Protein AF-A0A924ANS2-F1 (afdb_monomer_lite)

pLDDT: mean 83.86, std 16.08, range [45.47, 98.38]

Sequence (83 aa):
MLEQALAQRNPGRRPIPKQPKQPNQPTKPVKPRPAALTITHPNACGINIGSASHYCAVPPDRDDEPVREFPSFTADLNALADW

Foldseek 3Di:
DPDDDDDPPPPPDDDDPPPPDDPDDPDDPDDPDDDDDDDPDQFDWDWDDDQFWIWIAHPCVPDVCRIDIFTPDPVSVVVVVVD

Structure (mmCIF, N/CA/C/O backbone):
data_AF-A0A924ANS2-F1
#
_entry.id   AF-A0A924ANS2-F1
#
loop_
_atom_site.group_PDB
_atom_site.id
_atom_site.type_symbol
_atom_site.label_atom_id
_atom_site.label_alt_id
_atom_site.label_comp_id
_atom_site.label_asym_id
_atom_site.label_entity_id
_atom_site.label_seq_id
_atom_site.pdbx_PDB_ins_code
_atom_site.Cartn_x
_atom_site.Cartn_y
_atom_site.Cartn_z
_atom_site.occupancy
_atom_site.B_iso_or_equiv
_atom_site.auth_seq_id
_atom_site.auth_comp_id
_atom_site.auth_asym_id
_atom_site.auth_atom_id
_atom_site.pdbx_PDB_model_num
ATOM 1 N N . MET A 1 1 ? 45.067 -3.798 31.525 1.00 49.22 1 MET A N 1
ATOM 2 C CA . MET A 1 1 ? 44.717 -2.640 30.674 1.00 49.22 1 MET A CA 1
ATOM 3 C C . MET A 1 1 ? 43.354 -2.934 30.048 1.00 49.22 1 MET A C 1
ATOM 5 O O . MET A 1 1 ? 43.300 -3.392 28.920 1.00 49.22 1 MET A O 1
ATOM 9 N N . LEU A 1 2 ? 42.271 -2.844 30.830 1.00 45.47 2 LEU A N 1
ATOM 10 C CA . LEU A 1 2 ? 40.964 -3.400 30.438 1.00 45.47 2 LEU A CA 1
ATOM 11 C C . LEU A 1 2 ? 39.792 -2.617 31.057 1.00 45.47 2 LEU A C 1
ATOM 13 O O . LEU A 1 2 ? 38.894 -3.206 31.627 1.00 45.47 2 LEU A O 1
ATOM 17 N N . GLU A 1 3 ? 39.822 -1.286 30.976 1.00 51.91 3 GLU A N 1
ATOM 18 C CA . GLU A 1 3 ? 38.723 -0.424 31.448 1.00 51.91 3 GLU A CA 1
ATOM 19 C C . GLU A 1 3 ? 38.725 0.904 30.670 1.00 51.91 3 GLU A C 1
ATOM 21 O O . GLU A 1 3 ? 39.260 1.903 31.143 1.00 51.91 3 GLU A O 1
ATOM 26 N N . GLN A 1 4 ? 38.183 0.929 29.446 1.00 53.88 4 GLN A N 1
ATOM 27 C CA . GLN A 1 4 ? 37.833 2.189 28.761 1.00 53.88 4 GLN A CA 1
ATOM 28 C C . GLN A 1 4 ? 36.570 2.050 27.900 1.00 53.88 4 GLN A C 1
ATOM 30 O O . GLN A 1 4 ? 36.577 2.314 26.701 1.00 53.88 4 GLN A O 1
ATOM 35 N N . ALA A 1 5 ? 35.453 1.661 28.515 1.00 52.16 5 ALA A N 1
ATOM 36 C CA . ALA A 1 5 ? 34.151 1.755 27.858 1.00 52.16 5 ALA A CA 1
ATOM 37 C C . ALA A 1 5 ? 33.025 2.086 28.845 1.00 52.16 5 ALA A C 1
ATOM 39 O O . ALA A 1 5 ? 32.0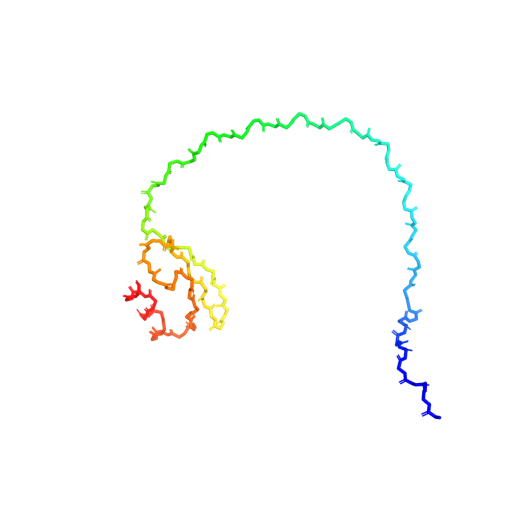72 1.329 28.983 1.00 52.16 5 ALA A O 1
ATOM 40 N N . LEU A 1 6 ? 33.096 3.243 29.511 1.00 53.66 6 LEU A N 1
ATOM 41 C CA . LEU A 1 6 ? 31.934 3.806 30.201 1.00 53.66 6 LEU A CA 1
ATOM 42 C C . LEU A 1 6 ? 31.767 5.301 29.909 1.00 53.66 6 LEU A C 1
ATOM 44 O O . LEU A 1 6 ? 32.388 6.166 30.514 1.00 53.66 6 LEU A O 1
ATOM 48 N N . ALA A 1 7 ? 30.828 5.546 28.995 1.00 49.88 7 ALA A N 1
ATOM 49 C CA . ALA A 1 7 ? 29.831 6.607 29.050 1.00 49.88 7 ALA A CA 1
ATOM 50 C C . ALA A 1 7 ? 30.326 8.063 29.087 1.00 49.88 7 ALA A C 1
ATOM 52 O O . ALA A 1 7 ? 30.603 8.649 30.133 1.00 49.88 7 ALA A O 1
ATOM 53 N N . GLN A 1 8 ? 30.205 8.703 27.924 1.00 54.03 8 GLN A N 1
ATOM 54 C CA . GLN A 1 8 ? 29.967 10.137 27.775 1.00 54.03 8 GLN A CA 1
ATOM 55 C C . GLN A 1 8 ? 28.727 10.549 28.599 1.00 54.03 8 GLN A C 1
ATOM 57 O O . GLN A 1 8 ? 27.600 10.591 28.105 1.00 54.03 8 GLN A O 1
ATOM 62 N N . ARG A 1 9 ? 28.902 10.835 29.895 1.00 58.50 9 ARG A N 1
ATOM 63 C CA . ARG A 1 9 ? 27.867 11.497 30.700 1.00 58.50 9 ARG A CA 1
ATOM 64 C C . ARG A 1 9 ? 27.806 12.950 30.244 1.00 58.50 9 ARG A C 1
ATOM 66 O O . ARG A 1 9 ? 28.745 13.705 30.461 1.00 58.50 9 ARG A O 1
ATOM 73 N N . ASN A 1 10 ? 26.703 13.325 29.599 1.00 59.69 10 ASN A N 1
ATOM 74 C CA . ASN A 1 10 ? 26.462 14.681 29.115 1.00 59.69 10 ASN A CA 1
ATOM 75 C C . ASN A 1 10 ? 26.412 15.669 30.310 1.00 59.69 10 ASN A C 1
ATOM 77 O O . ASN A 1 10 ? 25.472 15.590 31.112 1.00 59.69 10 ASN A O 1
ATOM 81 N N . PRO A 1 11 ? 27.398 16.578 30.460 1.00 58.56 11 PRO A N 1
ATOM 82 C CA . PRO A 1 11 ? 27.602 17.381 31.672 1.00 58.56 11 PRO A CA 1
ATOM 83 C C . PRO A 1 11 ? 26.520 18.450 31.924 1.00 58.56 11 PRO A C 1
ATOM 85 O O . PRO A 1 11 ? 26.534 19.096 32.966 1.00 58.56 11 PRO A O 1
ATOM 88 N N . GLY A 1 12 ? 25.554 18.623 31.013 1.00 61.75 12 GLY A N 1
ATOM 89 C CA . GLY A 1 12 ? 24.457 19.593 31.143 1.00 61.75 12 GLY A CA 1
ATOM 90 C C . GLY A 1 12 ? 23.128 19.042 31.678 1.00 61.75 12 GLY A C 1
ATOM 91 O O . GLY A 1 12 ? 22.159 19.796 31.801 1.00 61.75 12 GLY A O 1
ATOM 92 N N . ARG A 1 13 ? 23.018 17.738 31.974 1.00 61.22 13 ARG A N 1
ATOM 93 C CA . ARG A 1 13 ? 21.730 17.140 32.366 1.00 61.22 13 ARG A CA 1
ATOM 94 C C . ARG A 1 13 ? 21.411 17.450 33.833 1.00 61.22 13 ARG A C 1
ATOM 96 O O . ARG A 1 13 ? 21.798 16.708 34.733 1.00 61.22 13 ARG A O 1
ATOM 103 N N . ARG A 1 14 ? 20.688 18.549 34.082 1.00 67.94 14 ARG A N 1
ATOM 104 C CA . ARG A 1 14 ? 20.118 18.831 35.410 1.00 67.94 14 ARG A CA 1
ATOM 105 C C . ARG A 1 14 ? 19.191 17.678 35.833 1.00 67.94 14 ARG A C 1
ATOM 107 O O . ARG A 1 14 ? 18.415 17.206 34.997 1.00 67.94 14 ARG A O 1
ATOM 114 N N . PRO A 1 15 ? 19.244 17.219 37.097 1.00 68.56 15 PRO A N 1
ATOM 115 C CA . PRO A 1 15 ? 18.299 16.233 37.607 1.00 68.56 15 PRO A CA 1
ATOM 116 C C . PRO A 1 15 ? 16.869 16.749 37.444 1.00 68.56 15 PRO A C 1
ATOM 118 O O . PRO A 1 15 ? 16.568 17.870 37.852 1.00 68.56 15 PRO A O 1
ATOM 121 N N . ILE A 1 16 ? 15.993 15.941 36.844 1.00 74.50 16 ILE A N 1
ATOM 122 C CA . ILE A 1 16 ? 14.567 16.262 36.756 1.00 74.50 16 ILE A CA 1
ATOM 123 C C . ILE A 1 16 ? 14.014 16.214 38.189 1.00 74.50 16 ILE A C 1
ATOM 125 O O . ILE A 1 16 ? 14.133 15.166 38.834 1.00 74.50 16 ILE A O 1
ATOM 129 N N . PRO A 1 17 ? 13.425 17.306 38.712 1.00 74.88 17 PRO A N 1
ATOM 130 C CA . PRO A 1 17 ? 12.748 17.267 39.998 1.00 74.88 17 PRO A CA 1
ATOM 131 C C . PRO A 1 17 ? 11.653 16.200 39.948 1.00 74.88 17 PRO A C 1
ATOM 133 O O . PRO A 1 17 ? 10.800 16.222 39.058 1.00 74.88 17 PRO A O 1
ATOM 136 N N . LYS A 1 18 ? 11.679 15.248 40.887 1.00 68.31 18 LYS A N 1
ATOM 137 C CA . LYS A 1 18 ? 10.595 14.271 41.030 1.00 68.31 18 LYS A CA 1
ATOM 138 C C . LYS A 1 18 ? 9.338 15.048 41.406 1.00 68.31 18 LYS A C 1
ATOM 140 O O . LYS A 1 18 ? 9.243 15.550 42.523 1.00 68.31 18 LYS A O 1
ATOM 145 N N . GLN A 1 19 ? 8.407 15.187 40.467 1.00 70.31 19 GLN A N 1
ATOM 146 C CA . GLN A 1 19 ? 7.123 15.809 40.763 1.00 70.31 19 GLN A CA 1
ATOM 147 C C . GLN A 1 19 ? 6.411 14.993 41.856 1.00 70.31 19 GLN A C 1
ATOM 149 O O . GLN A 1 19 ? 6.463 13.756 41.817 1.00 70.31 19 GLN A O 1
ATOM 154 N N . PRO A 1 20 ? 5.768 15.647 42.840 1.00 72.38 20 PRO A N 1
ATOM 155 C CA . PRO A 1 20 ? 4.933 14.949 43.802 1.00 72.38 20 PRO A CA 1
ATOM 156 C C . PRO A 1 20 ? 3.854 14.170 43.048 1.00 72.38 20 PRO A C 1
ATOM 158 O O . PRO A 1 20 ? 3.232 14.686 42.117 1.00 72.38 20 PRO A O 1
ATOM 161 N N . LYS A 1 21 ? 3.669 12.901 43.429 1.00 65.88 21 LYS A N 1
ATOM 162 C CA . LYS A 1 21 ? 2.625 12.045 42.861 1.00 65.88 21 LYS A CA 1
ATOM 163 C C . LYS A 1 21 ? 1.291 12.760 43.058 1.00 65.88 21 LYS A C 1
ATOM 165 O O . LYS A 1 21 ? 0.910 13.028 44.196 1.00 65.88 21 LYS A O 1
ATOM 170 N N . GLN A 1 22 ? 0.619 13.102 41.961 1.00 70.06 22 GLN A N 1
ATOM 171 C CA . GLN A 1 22 ? -0.719 13.675 42.043 1.00 70.06 22 GLN A CA 1
ATOM 172 C C . GLN A 1 22 ? -1.635 12.688 42.789 1.00 70.06 22 GLN A C 1
ATOM 174 O O . GLN A 1 22 ? -1.464 11.474 42.622 1.00 70.06 22 GLN A O 1
ATOM 179 N N . PRO A 1 23 ? -2.580 13.172 43.617 1.00 72.12 23 PRO A N 1
ATOM 180 C CA . PRO A 1 23 ? -3.581 12.309 44.231 1.00 72.12 23 PRO A CA 1
ATOM 181 C C . PRO A 1 23 ? -4.293 11.512 43.135 1.00 72.12 23 PRO A C 1
ATOM 183 O O . PRO A 1 23 ? -4.554 12.062 42.063 1.00 72.12 23 PRO A O 1
ATOM 186 N N . ASN A 1 24 ? -4.602 10.237 43.394 1.00 69.88 24 ASN A N 1
ATOM 187 C CA . ASN A 1 24 ? -5.382 9.415 42.470 1.00 69.88 24 ASN A CA 1
ATOM 188 C C . ASN A 1 24 ? -6.677 10.157 42.118 1.00 69.88 24 ASN A C 1
ATOM 190 O O . ASN A 1 24 ? -7.585 10.253 42.944 1.00 69.88 24 ASN A O 1
ATOM 194 N N . GLN A 1 25 ? -6.754 10.700 40.903 1.00 72.19 25 GLN A N 1
ATOM 195 C CA . GLN A 1 25 ? -8.010 11.233 40.405 1.00 72.19 25 GLN A CA 1
ATOM 196 C C . GLN A 1 25 ? -8.981 10.067 40.193 1.00 72.19 25 GLN A C 1
ATOM 198 O O . GLN A 1 25 ? -8.551 9.006 39.724 1.00 72.19 25 GLN A O 1
ATOM 203 N N . PRO A 1 26 ? -10.277 10.241 40.508 1.00 71.69 26 PRO A N 1
ATOM 204 C CA . PRO A 1 26 ? -11.284 9.259 40.144 1.00 71.69 26 PRO A CA 1
ATOM 205 C C . PRO A 1 26 ? -11.206 9.022 38.635 1.00 71.69 26 PRO A C 1
ATOM 207 O O . PRO A 1 26 ? -11.259 9.961 37.833 1.00 71.69 26 PRO A O 1
ATOM 210 N N . THR A 1 27 ? -11.014 7.763 38.248 1.00 73.38 27 THR A N 1
ATOM 211 C CA . THR A 1 27 ? -10.962 7.371 36.844 1.00 73.38 27 THR A CA 1
ATOM 212 C C . THR A 1 27 ? -12.297 7.735 36.207 1.00 73.38 27 THR A C 1
ATOM 214 O O . THR A 1 27 ? -13.365 7.363 36.694 1.00 73.38 27 THR A O 1
ATOM 217 N N . LYS A 1 28 ? -12.255 8.519 35.125 1.00 80.38 28 LYS A N 1
ATOM 218 C CA . LYS A 1 28 ? -13.466 8.819 34.356 1.00 80.38 28 LYS A CA 1
ATOM 219 C C . LYS A 1 28 ? -14.102 7.490 33.925 1.00 80.38 28 LYS A C 1
ATOM 221 O O . LYS A 1 28 ? -13.356 6.590 33.528 1.00 80.38 28 LYS A O 1
ATOM 226 N N . PRO A 1 29 ? -15.440 7.356 33.977 1.00 78.31 29 PRO A N 1
ATOM 227 C CA . PRO A 1 29 ? -16.104 6.142 33.529 1.00 78.31 29 PRO A CA 1
ATOM 228 C C . PRO A 1 29 ? -15.696 5.851 32.083 1.00 78.31 29 PRO A C 1
ATOM 230 O O . PRO A 1 29 ? -15.789 6.714 31.204 1.00 78.31 29 PRO A O 1
ATOM 233 N N . VAL A 1 30 ? -15.184 4.641 31.858 1.00 79.44 30 VAL A N 1
ATOM 234 C CA . VAL A 1 30 ? -14.774 4.180 30.533 1.00 79.44 30 VAL A CA 1
ATOM 235 C C . VAL A 1 30 ? -16.039 4.053 29.693 1.00 79.44 30 VAL A C 1
ATOM 237 O O . VAL A 1 30 ? -16.937 3.283 30.030 1.00 79.44 30 VAL A O 1
ATOM 240 N N . LYS A 1 31 ? -16.140 4.836 28.616 1.00 83.44 31 LYS A N 1
ATOM 241 C CA . LYS A 1 31 ? -17.266 4.727 27.683 1.00 83.44 31 LYS A CA 1
ATOM 242 C C . LYS A 1 31 ? -17.284 3.309 27.091 1.00 83.44 31 LYS A C 1
ATOM 244 O O . LYS A 1 31 ? -16.216 2.831 26.696 1.00 83.44 31 LYS A O 1
ATOM 249 N N . PRO A 1 32 ? -18.452 2.644 27.010 1.00 81.31 32 PRO A N 1
ATOM 250 C CA . PRO A 1 32 ? -18.545 1.344 26.364 1.00 81.31 32 PRO A CA 1
ATOM 251 C C . PRO A 1 32 ? -18.065 1.468 24.919 1.00 81.31 32 PRO A C 1
ATOM 253 O O . PRO A 1 32 ? -18.347 2.457 24.236 1.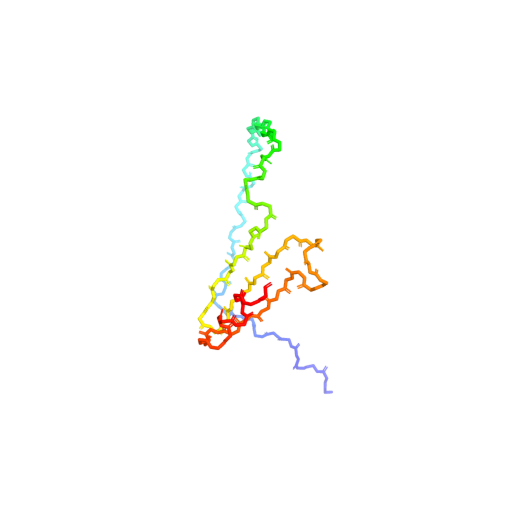00 81.31 32 PRO A O 1
ATOM 256 N N . ARG A 1 33 ? -17.290 0.477 24.472 1.00 81.56 33 ARG A N 1
ATOM 257 C CA . ARG A 1 33 ? -16.795 0.447 23.099 1.00 81.56 33 ARG A CA 1
ATOM 258 C C . ARG A 1 33 ? -18.007 0.315 22.168 1.00 81.56 33 ARG A C 1
ATOM 260 O O . ARG A 1 33 ? -18.827 -0.571 22.409 1.00 81.56 33 ARG A O 1
ATOM 267 N N . PRO A 1 34 ? -18.151 1.179 21.150 1.00 80.75 34 PRO A N 1
ATOM 268 C CA . PRO A 1 34 ? -19.209 1.015 20.162 1.00 80.75 34 PRO A CA 1
ATOM 269 C C . PRO A 1 34 ? -19.121 -0.370 19.505 1.00 80.75 34 PRO A C 1
ATOM 271 O O . PRO A 1 34 ? -18.054 -0.990 19.485 1.00 80.75 34 PRO A O 1
ATOM 274 N N . ALA A 1 35 ? -20.260 -0.849 18.997 1.00 83.69 35 ALA A N 1
ATOM 275 C CA . ALA A 1 35 ? -20.343 -2.102 18.253 1.00 83.69 35 ALA A CA 1
ATOM 276 C C . ALA A 1 35 ? -19.301 -2.149 17.121 1.00 83.69 35 ALA A C 1
ATOM 278 O O . ALA A 1 35 ? -18.845 -1.107 16.642 1.00 83.69 35 ALA A O 1
ATOM 279 N N . ALA A 1 36 ? -18.921 -3.362 16.709 1.00 85.38 36 ALA A N 1
ATOM 280 C CA . ALA A 1 36 ? -17.974 -3.552 15.617 1.00 85.38 36 ALA A CA 1
ATOM 281 C C . ALA A 1 36 ? -18.427 -2.765 14.377 1.00 85.38 36 ALA A C 1
ATOM 283 O O . ALA A 1 36 ? -19.590 -2.833 13.975 1.00 85.38 36 ALA A O 1
ATOM 284 N N . LEU A 1 37 ? -17.507 -1.990 13.801 1.00 88.00 37 LEU A N 1
ATOM 285 C CA . LEU A 1 37 ? -17.782 -1.219 12.595 1.00 88.00 37 LEU A CA 1
ATOM 286 C C . LEU A 1 37 ? -18.024 -2.178 11.427 1.00 88.00 37 LEU A C 1
ATOM 288 O O . LEU A 1 37 ? -17.316 -3.172 11.273 1.00 88.00 37 LEU A O 1
ATOM 292 N N . THR A 1 38 ? -19.024 -1.874 10.602 1.00 91.12 38 THR A N 1
ATOM 293 C CA . THR A 1 38 ? -19.251 -2.602 9.350 1.00 91.12 38 THR A CA 1
ATOM 294 C C . THR A 1 38 ? -18.201 -2.178 8.328 1.00 91.12 38 THR A C 1
ATOM 296 O O . THR A 1 38 ? -17.971 -0.986 8.131 1.00 91.12 38 THR A O 1
ATOM 299 N N . ILE A 1 39 ? -17.554 -3.150 7.686 1.00 90.31 39 ILE A N 1
ATOM 300 C CA . ILE A 1 39 ? -16.558 -2.893 6.644 1.00 90.31 39 ILE A CA 1
ATOM 301 C C . ILE A 1 39 ? -17.288 -2.514 5.352 1.00 90.31 39 ILE A C 1
ATOM 303 O O . ILE A 1 39 ? -17.988 -3.341 4.775 1.00 90.31 39 ILE A O 1
ATOM 307 N N . THR A 1 40 ? -17.112 -1.276 4.889 1.00 94.50 40 THR A N 1
ATOM 308 C CA . THR A 1 40 ? -17.723 -0.796 3.635 1.00 94.50 40 THR A CA 1
ATOM 309 C C . THR A 1 40 ? -16.971 -1.281 2.394 1.00 94.50 40 THR A C 1
ATOM 311 O O . THR A 1 40 ? -17.591 -1.601 1.386 1.00 94.50 40 THR A O 1
ATOM 314 N N . HIS A 1 41 ? -15.637 -1.358 2.466 1.00 93.62 41 HIS A N 1
ATOM 315 C CA . HIS A 1 41 ? -14.771 -1.740 1.346 1.00 93.62 41 HIS A CA 1
ATOM 316 C C . HIS A 1 41 ? -13.862 -2.904 1.766 1.00 93.62 41 HIS A C 1
ATOM 318 O O . HIS A 1 41 ? -12.773 -2.665 2.288 1.00 93.62 41 HIS A O 1
ATOM 324 N N . PRO A 1 42 ? -14.298 -4.163 1.581 1.00 92.00 42 PRO A N 1
ATOM 325 C CA . PRO A 1 42 ? -13.568 -5.329 2.081 1.00 92.00 42 PRO A CA 1
ATOM 326 C C . PRO A 1 42 ? -12.215 -5.548 1.397 1.00 92.00 42 PRO A C 1
ATOM 328 O O . PRO A 1 42 ? -11.335 -6.144 2.000 1.00 92.00 42 PRO A O 1
ATOM 331 N N . ASN A 1 43 ? -12.032 -5.031 0.179 1.00 92.25 43 ASN A N 1
ATOM 332 C CA . ASN A 1 43 ? -10.803 -5.191 -0.603 1.00 92.25 43 ASN A CA 1
ATOM 333 C C . ASN A 1 43 ? -9.915 -3.935 -0.587 1.00 92.25 43 ASN A C 1
ATOM 335 O O . ASN A 1 43 ? -9.039 -3.793 -1.431 1.00 92.25 43 ASN A O 1
ATOM 339 N N . ALA A 1 44 ? -10.174 -2.977 0.306 1.00 93.81 44 ALA A N 1
ATOM 340 C CA . ALA A 1 44 ? -9.362 -1.769 0.370 1.00 93.81 44 ALA A CA 1
ATOM 341 C C . ALA A 1 44 ? -7.983 -2.057 0.982 1.00 93.81 44 ALA A C 1
ATOM 343 O O . ALA A 1 44 ? -7.882 -2.703 2.026 1.00 93.81 44 ALA A O 1
ATOM 344 N N . CYS A 1 45 ? -6.941 -1.502 0.365 1.00 96.00 45 CYS A N 1
ATOM 345 C CA . CYS A 1 45 ? -5.594 -1.460 0.918 1.00 96.00 45 CYS A CA 1
ATOM 346 C C . CYS A 1 45 ? -5.412 -0.219 1.807 1.00 96.00 45 CYS A C 1
ATOM 348 O O . CYS A 1 45 ? -5.810 0.890 1.442 1.00 96.00 45 CYS A O 1
ATOM 350 N N . GLY A 1 46 ? -4.769 -0.385 2.961 1.00 96.94 46 GLY A N 1
ATOM 351 C CA . GLY A 1 46 ? -4.215 0.723 3.736 1.00 96.94 46 GLY A CA 1
ATOM 352 C C . GLY A 1 46 ? -2.829 1.091 3.212 1.00 96.94 46 GLY A C 1
ATOM 353 O O . GLY A 1 46 ? -2.005 0.205 3.023 1.00 96.94 46 GLY A O 1
ATOM 354 N N . ILE A 1 47 ? -2.558 2.378 2.985 1.00 97.75 47 ILE A N 1
ATOM 355 C CA . ILE A 1 47 ? -1.277 2.847 2.437 1.00 97.75 47 ILE A CA 1
ATOM 356 C C . ILE A 1 47 ? -0.649 3.884 3.377 1.00 97.75 47 ILE A C 1
ATOM 358 O O . ILE A 1 47 ? -1.292 4.863 3.757 1.00 97.75 47 ILE A O 1
ATOM 362 N N . ASN A 1 48 ? 0.621 3.682 3.726 1.00 98.12 48 ASN A N 1
ATOM 363 C CA . ASN A 1 48 ? 1.478 4.638 4.418 1.00 98.12 48 ASN A CA 1
ATOM 364 C C . ASN A 1 48 ? 2.504 5.216 3.434 1.00 98.12 48 ASN A C 1
ATOM 366 O O . ASN A 1 48 ? 3.278 4.471 2.837 1.00 98.12 48 ASN A O 1
ATOM 370 N N . ILE A 1 49 ? 2.520 6.541 3.288 1.00 97.19 49 ILE A N 1
ATOM 371 C CA . ILE A 1 49 ? 3.303 7.246 2.274 1.00 97.19 49 ILE A CA 1
ATOM 372 C C . ILE A 1 49 ? 4.549 7.883 2.895 1.00 97.19 49 ILE A C 1
ATOM 374 O O . ILE A 1 49 ? 4.445 8.749 3.764 1.00 97.19 49 ILE A O 1
ATOM 378 N N . GLY A 1 50 ? 5.725 7.495 2.406 1.00 96.69 50 GLY A N 1
ATOM 379 C CA . GLY A 1 50 ? 7.009 8.140 2.672 1.00 96.69 50 GLY A CA 1
ATOM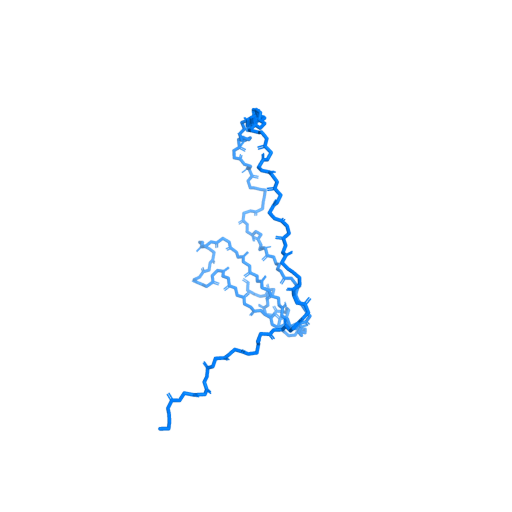 380 C C . GLY A 1 50 ? 7.609 8.754 1.404 1.00 96.69 50 GLY A C 1
ATOM 381 O O . GLY A 1 50 ? 7.110 8.564 0.301 1.00 96.69 50 GLY A O 1
ATOM 382 N N . SER A 1 51 ? 8.705 9.504 1.548 1.00 97.06 51 SER A N 1
ATOM 383 C CA . SER A 1 51 ? 9.370 10.135 0.396 1.00 97.06 51 SER A CA 1
ATOM 384 C C . SER A 1 51 ? 10.070 9.128 -0.519 1.00 97.06 51 SER A C 1
ATOM 386 O O . SER A 1 51 ? 10.071 9.306 -1.734 1.00 97.06 51 SER A O 1
ATOM 388 N N . ALA A 1 52 ? 10.678 8.091 0.059 1.00 97.38 52 ALA A N 1
ATOM 389 C CA . ALA A 1 52 ? 11.400 7.053 -0.676 1.00 97.38 52 ALA A CA 1
ATOM 390 C C . ALA A 1 52 ? 10.541 5.809 -0.955 1.00 97.38 52 ALA A C 1
ATOM 392 O O . ALA A 1 52 ? 10.753 5.149 -1.968 1.00 97.38 52 ALA A O 1
ATOM 393 N N . SER A 1 53 ? 9.572 5.523 -0.079 1.00 97.75 53 SER A N 1
ATOM 394 C CA . SER A 1 53 ? 8.819 4.268 -0.087 1.00 97.75 53 SER A CA 1
ATOM 395 C C . SER A 1 53 ? 7.385 4.438 0.410 1.00 97.75 53 SER A C 1
ATOM 397 O O . SER A 1 53 ? 7.087 5.316 1.222 1.00 97.75 53 SER A O 1
ATOM 399 N N . HIS A 1 54 ? 6.525 3.525 -0.027 1.00 98.19 54 HIS A N 1
ATOM 400 C CA . HIS A 1 54 ? 5.127 3.359 0.329 1.00 98.19 54 HIS A CA 1
ATOM 401 C C . HIS A 1 54 ? 4.928 1.970 0.941 1.00 98.19 54 HIS A C 1
ATOM 403 O O . HIS A 1 54 ? 5.257 0.967 0.315 1.00 98.19 54 HIS A O 1
ATOM 409 N N . TYR A 1 55 ? 4.370 1.896 2.146 1.00 98.19 55 TYR A N 1
ATOM 410 C CA . TYR A 1 55 ? 4.020 0.621 2.776 1.00 98.19 55 TYR A CA 1
ATOM 411 C C . TYR A 1 55 ? 2.523 0.378 2.655 1.00 98.19 55 TYR A C 1
ATOM 413 O O . TYR A 1 55 ? 1.726 1.204 3.102 1.00 98.19 55 TYR A O 1
ATOM 421 N N . CYS A 1 56 ? 2.150 -0.753 2.069 1.00 98.12 56 CYS A N 1
ATOM 422 C CA . CYS A 1 56 ? 0.778 -1.073 1.701 1.00 98.12 56 CYS A CA 1
ATOM 423 C C . CYS A 1 56 ? 0.340 -2.366 2.392 1.00 98.12 56 CYS A C 1
ATOM 425 O O . CYS A 1 56 ? 1.123 -3.309 2.477 1.00 98.12 56 CYS A O 1
ATOM 427 N N . ALA A 1 57 ? -0.880 -2.394 2.927 1.00 98.12 57 ALA A N 1
ATOM 428 C CA . ALA A 1 57 ? -1.428 -3.518 3.675 1.00 98.12 57 ALA A CA 1
ATOM 429 C C . ALA A 1 57 ? -2.853 -3.851 3.218 1.00 98.12 57 ALA A C 1
ATOM 431 O O . ALA A 1 57 ? -3.751 -3.007 3.298 1.00 98.12 57 ALA A O 1
ATOM 432 N N . VAL A 1 58 ? -3.067 -5.097 2.812 1.00 97.19 58 VAL A N 1
ATOM 433 C CA . VAL A 1 58 ? -4.381 -5.671 2.497 1.00 97.19 58 VAL A CA 1
ATOM 434 C C . VAL A 1 58 ? -4.820 -6.632 3.611 1.00 97.19 58 VAL A C 1
ATOM 436 O O . VAL A 1 58 ? -4.006 -7.012 4.460 1.00 97.19 58 VAL A O 1
ATOM 439 N N . PRO A 1 59 ? -6.103 -7.033 3.672 1.00 95.62 59 PRO A N 1
ATOM 440 C CA . PRO A 1 59 ? -6.515 -8.113 4.561 1.00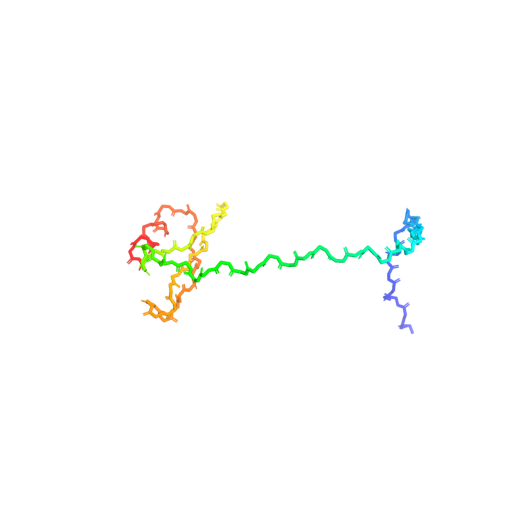 95.62 59 PRO A CA 1
ATOM 441 C C . PRO A 1 59 ? -5.690 -9.397 4.325 1.00 95.62 59 PRO A C 1
ATOM 443 O O . PRO A 1 59 ? -5.332 -9.698 3.187 1.00 95.62 59 PRO A O 1
ATOM 446 N N . PRO A 1 60 ? -5.388 -10.172 5.382 1.00 95.38 60 PRO A N 1
ATOM 447 C CA . PRO A 1 60 ? -4.434 -11.286 5.328 1.00 95.38 60 PRO A CA 1
ATOM 448 C C . PRO A 1 60 ? -4.888 -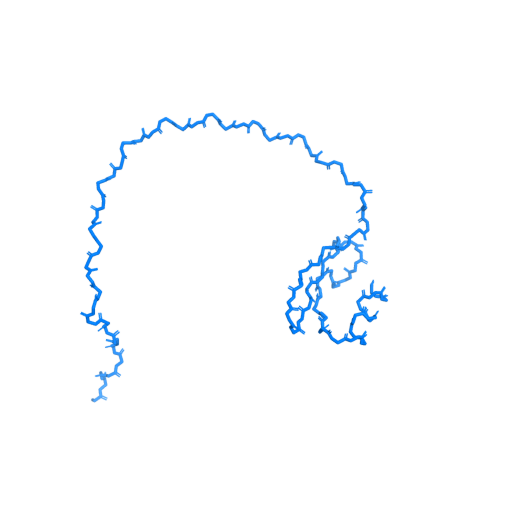12.475 4.473 1.00 95.38 60 PRO A C 1
ATOM 450 O O . PRO A 1 60 ? -4.109 -13.382 4.223 1.00 95.38 60 PRO A O 1
ATOM 453 N N . ASP A 1 61 ? -6.152 -12.505 4.062 1.00 95.12 61 ASP A N 1
ATOM 454 C CA . ASP A 1 61 ? -6.732 -13.520 3.186 1.00 95.12 61 ASP A CA 1
ATOM 455 C C . ASP A 1 61 ? -6.701 -13.119 1.699 1.00 95.12 61 ASP A C 1
ATOM 457 O O . ASP A 1 61 ? -7.244 -13.842 0.864 1.00 95.12 61 ASP A O 1
ATOM 461 N N . ARG A 1 62 ? -6.128 -11.953 1.365 1.00 94.44 62 ARG A N 1
ATOM 462 C CA . ARG A 1 62 ? -6.062 -11.436 -0.011 1.00 94.44 62 ARG A CA 1
ATOM 463 C C . ARG A 1 62 ? -4.770 -11.792 -0.735 1.00 94.44 62 ARG A C 1
ATOM 465 O O . ARG A 1 62 ? -4.800 -11.891 -1.955 1.00 94.44 62 ARG A O 1
ATOM 472 N N . ASP A 1 63 ? -3.676 -11.974 -0.004 1.00 96.19 63 ASP A N 1
ATOM 473 C CA . ASP A 1 63 ? -2.351 -12.226 -0.562 1.00 96.19 63 ASP A CA 1
ATOM 474 C C . ASP A 1 63 ? -1.468 -12.973 0.460 1.00 96.19 63 ASP A C 1
ATOM 476 O O . ASP A 1 63 ? -1.628 -12.777 1.667 1.00 96.19 63 ASP A O 1
ATOM 480 N N . ASP A 1 64 ? -0.546 -13.816 -0.018 1.00 96.56 64 ASP A N 1
ATOM 481 C CA . ASP A 1 64 ? 0.414 -14.564 0.812 1.00 96.56 64 ASP A CA 1
ATOM 482 C C . ASP A 1 64 ? 1.407 -13.644 1.552 1.00 96.56 64 ASP A C 1
ATOM 484 O O . ASP A 1 64 ? 1.850 -13.946 2.663 1.00 96.56 64 ASP A O 1
ATOM 488 N N . GLU A 1 65 ? 1.733 -12.497 0.956 1.00 97.56 65 GLU A N 1
ATOM 489 C CA . GLU A 1 65 ? 2.494 -11.396 1.539 1.00 97.56 65 GLU A CA 1
ATOM 490 C C . GLU A 1 65 ? 1.590 -10.148 1.625 1.00 97.56 65 GLU A C 1
ATOM 492 O O . GLU A 1 65 ? 1.649 -9.261 0.771 1.00 97.56 65 GLU A O 1
ATOM 497 N N . PRO A 1 66 ? 0.728 -10.056 2.657 1.00 97.50 66 PRO A N 1
ATOM 498 C CA . PRO A 1 66 ? -0.337 -9.052 2.736 1.00 97.50 66 PRO A CA 1
ATOM 499 C C . PRO A 1 66 ? 0.148 -7.644 3.103 1.00 97.50 66 PRO A C 1
ATOM 501 O O . PRO A 1 66 ? -0.643 -6.701 3.084 1.00 97.50 66 PRO A O 1
ATOM 504 N N . VAL A 1 67 ? 1.423 -7.487 3.468 1.00 98.00 67 VAL A N 1
ATOM 505 C CA . VAL A 1 67 ? 2.056 -6.192 3.744 1.00 98.00 67 VAL A CA 1
ATOM 506 C C . VAL A 1 67 ? 3.330 -6.096 2.923 1.00 98.00 67 VAL A C 1
ATOM 508 O O . VAL A 1 67 ? 4.229 -6.908 3.117 1.00 98.00 67 VAL A O 1
ATOM 511 N N . ARG A 1 68 ? 3.420 -5.094 2.048 1.00 98.19 68 ARG A N 1
ATOM 512 C CA . ARG A 1 68 ? 4.541 -4.923 1.114 1.00 98.19 68 ARG A CA 1
ATOM 513 C C . ARG A 1 68 ? 5.037 -3.483 1.070 1.00 98.19 68 ARG A C 1
ATOM 515 O O . ARG A 1 68 ? 4.289 -2.541 1.340 1.00 98.19 68 ARG A O 1
ATOM 522 N N . GLU A 1 69 ? 6.308 -3.324 0.719 1.00 98.31 69 GLU A N 1
ATOM 523 C CA . GLU A 1 69 ? 6.938 -2.033 0.444 1.00 98.31 69 GLU A CA 1
ATOM 524 C C . GLU A 1 69 ? 7.070 -1.824 -1.066 1.00 98.31 69 GLU A C 1
ATOM 526 O O . GLU A 1 69 ? 7.547 -2.704 -1.779 1.00 98.31 69 GLU A O 1
ATOM 531 N N . PHE A 1 70 ? 6.709 -0.633 -1.535 1.00 98.38 70 PHE A N 1
ATOM 532 C CA . PHE A 1 70 ? 6.917 -0.185 -2.908 1.00 98.38 70 PHE A CA 1
ATOM 533 C C . PHE A 1 70 ? 7.699 1.132 -2.893 1.00 98.38 70 PHE A C 1
ATOM 535 O O . PHE A 1 70 ? 7.293 2.054 -2.182 1.00 98.38 70 PHE A O 1
ATOM 542 N N . PRO A 1 71 ? 8.795 1.281 -3.653 1.00 98.31 71 PRO A N 1
ATOM 543 C CA . PRO A 1 71 ? 9.468 2.570 -3.799 1.00 98.31 71 PRO A CA 1
ATOM 544 C C . PRO A 1 71 ? 8.548 3.668 -4.364 1.00 98.31 71 PRO A C 1
ATOM 546 O O . PRO A 1 71 ? 7.423 3.424 -4.803 1.00 98.31 71 PRO A O 1
ATOM 549 N N . SER A 1 72 ? 9.012 4.918 -4.339 1.00 97.19 72 SER A N 1
ATOM 550 C CA . SER A 1 72 ? 8.195 6.069 -4.744 1.00 97.19 72 SER A CA 1
ATOM 551 C C . SER A 1 72 ? 8.264 6.456 -6.224 1.00 97.19 72 SER A C 1
ATOM 553 O O . SER A 1 72 ? 7.666 7.459 -6.621 1.00 97.19 72 SER A O 1
ATOM 555 N N . PHE A 1 73 ? 8.949 5.673 -7.063 1.00 96.50 73 PHE A N 1
ATOM 556 C CA . PHE A 1 73 ? 9.013 5.941 -8.499 1.00 96.50 73 PHE A CA 1
ATOM 557 C C . PHE A 1 73 ? 7.772 5.423 -9.234 1.00 96.50 73 PHE A C 1
ATOM 559 O O . PHE A 1 73 ? 7.058 4.532 -8.782 1.00 96.50 73 PHE A O 1
ATOM 566 N N . THR A 1 74 ? 7.505 5.984 -10.414 1.00 97.38 74 THR A N 1
ATOM 567 C CA . THR A 1 74 ? 6.286 5.693 -11.185 1.00 97.38 74 THR A CA 1
ATOM 568 C C . THR A 1 74 ? 6.129 4.214 -11.544 1.00 97.38 74 THR A C 1
ATOM 570 O O . THR A 1 74 ? 5.010 3.716 -11.551 1.00 97.38 74 THR A O 1
ATOM 573 N N . ALA A 1 75 ? 7.221 3.500 -11.835 1.00 98.31 75 ALA A N 1
ATOM 574 C CA . ALA A 1 75 ? 7.156 2.068 -12.131 1.00 98.31 75 ALA A CA 1
ATOM 575 C C . ALA A 1 75 ? 6.672 1.262 -10.914 1.00 98.31 75 ALA A C 1
ATOM 577 O O . ALA A 1 75 ? 5.815 0.397 -11.061 1.00 98.31 75 ALA A O 1
ATOM 578 N N . ASP A 1 76 ? 7.154 1.605 -9.720 1.00 98.12 76 ASP A N 1
ATOM 579 C CA . ASP A 1 76 ? 6.778 0.945 -8.470 1.00 98.12 76 ASP A CA 1
ATOM 580 C C . ASP A 1 76 ? 5.337 1.263 -8.061 1.00 98.12 76 ASP A C 1
ATOM 582 O O . ASP A 1 76 ? 4.638 0.403 -7.537 1.00 98.12 76 ASP A O 1
ATOM 586 N N . LEU A 1 77 ? 4.852 2.471 -8.367 1.00 96.75 77 LEU A N 1
ATOM 587 C CA . LEU A 1 77 ? 3.442 2.821 -8.182 1.00 96.75 77 LEU A CA 1
ATOM 588 C C . LEU A 1 77 ? 2.511 2.040 -9.118 1.00 96.75 77 LEU A C 1
ATOM 590 O O . LEU A 1 77 ? 1.406 1.695 -8.714 1.00 96.75 77 LEU A O 1
ATOM 594 N N . ASN A 1 78 ? 2.945 1.748 -10.348 1.00 98.31 78 ASN A N 1
ATOM 595 C CA . ASN A 1 78 ? 2.193 0.852 -11.230 1.00 98.31 78 ASN A CA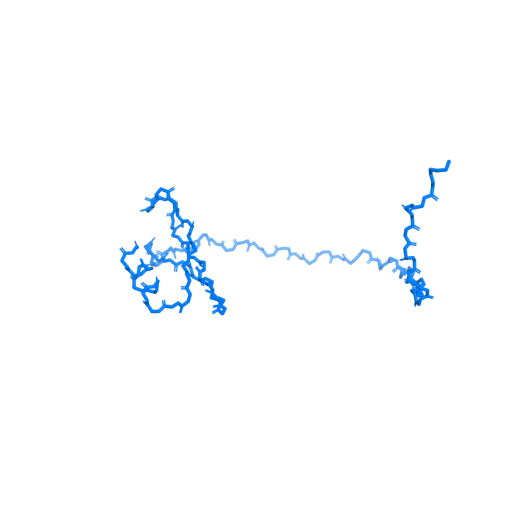 1
ATOM 596 C C . ASN A 1 78 ? 2.234 -0.588 -10.703 1.00 98.31 78 ASN A C 1
ATOM 598 O O . ASN A 1 78 ? 1.195 -1.229 -10.646 1.00 98.31 78 ASN A O 1
ATOM 602 N N . ALA A 1 79 ? 3.393 -1.060 -10.230 1.00 97.94 79 ALA A N 1
ATOM 603 C CA . ALA A 1 79 ? 3.504 -2.378 -9.605 1.00 97.94 79 ALA A CA 1
ATOM 604 C C . ALA A 1 79 ? 2.620 -2.511 -8.351 1.00 97.94 79 ALA A C 1
ATOM 606 O O . ALA A 1 79 ? 2.051 -3.571 -8.120 1.00 97.94 79 ALA A O 1
ATOM 607 N N . LEU A 1 80 ? 2.468 -1.436 -7.570 1.00 96.94 80 LEU A N 1
ATOM 608 C CA . LEU A 1 80 ? 1.522 -1.358 -6.454 1.00 96.94 80 LEU A CA 1
ATOM 609 C C . LEU A 1 80 ? 0.059 -1.423 -6.916 1.00 96.94 80 LEU A C 1
ATOM 611 O O . LEU A 1 80 ? -0.775 -1.921 -6.177 1.00 96.94 80 LEU A O 1
ATOM 615 N N . ALA A 1 81 ? -0.272 -0.884 -8.089 1.00 95.94 81 ALA A N 1
ATOM 616 C CA . ALA A 1 81 ? -1.635 -0.926 -8.621 1.00 95.94 81 ALA A CA 1
ATOM 617 C C . ALA A 1 81 ? -1.982 -2.279 -9.266 1.00 95.94 81 ALA A C 1
ATOM 619 O O . ALA A 1 81 ? -3.150 -2.663 -9.276 1.00 95.94 81 ALA A O 1
ATOM 620 N N . ASP A 1 82 ? -0.981 -2.963 -9.823 1.00 96.19 82 ASP A N 1
ATOM 621 C CA . ASP A 1 82 ? -1.112 -4.313 -10.378 1.00 96.19 82 ASP A CA 1
ATOM 622 C C . ASP A 1 82 ? -1.208 -5.388 -9.281 1.00 96.19 82 ASP A C 1
ATOM 624 O O . ASP A 1 82 ? -1.735 -6.474 -9.537 1.00 96.19 82 ASP A O 1
ATOM 628 N N . TRP A 1 83 ? -0.680 -5.088 -8.088 1.00 95.00 83 TRP A N 1
ATOM 629 C CA . TRP A 1 83 ? -0.793 -5.905 -6.880 1.00 95.00 83 TRP A CA 1
ATOM 630 C C . TRP A 1 83 ? -2.151 -5.721 -6.190 1.00 95.00 83 TRP A C 1
ATOM 632 O O . TRP A 1 83 ? -2.811 -6.755 -5.937 1.00 95.00 83 TRP A O 1
#

Secondary structure (DSSP, 8-state):
----------TT-PPPP-PPPPP-PPPPPPPPPPPPPP-S-TTPPEEEE-SSEEEEE--TTS-SS-EEEEESSHHHHHHHHH-

Radius of gyration: 25.06 Å; chains: 1; bounding box: 65×34×56 Å